Protein AF-A0A950SM14-F1 (afdb_monomer_lite)

Secondary structure (DSSP, 8-state):
-HHHHHHHHHHHHHHHHIIIIIHHHHHHHH----------HHHHHHHHHHHHHHHHHHHHHHHHHHHHHHSTT---HHHHHHHHHHHHHHHHHHHHHHHHHHHHHHHHTHHHHHHHTTTHHHHHHHHHHHHHHHHHHTTS---HHHHHHHHHHHHHHHHHHHHHHH--

Sequence (168 aa):
MLIAAGLSACVLLVALVTRVALASQVRGWLHYTFPGVPARVNSAVWIFTNNARELLGVLGLLLIAQLAARGTGGPTRAQQLVRTGGELVVAGAVAANVLLVGAAVGAYGERMVRAMLPHGPVEVAAYALALALYLQGRRRPLAAARLAGTIAASVALLGVAALLETFR

pLDDT: mean 90.33, std 5.13, range [60.69, 96.75]

Foldseek 3Di:
DVQLVVLVVLLQVLLQCLLVPPLVVLCVVVVDPLPAAALDPVQLVVQLVVLVVLLVLLVVLLVLLQVQQPDPVHHDPVSVVVNVVSVVVNVVVSVVVSNNSSNCCNNVPPSSCVLQVQQVVLSSVLVVLSVVSSVVSNVHHDDPVSVVVSNVSSSVSSSSSSNSRNPD

Radius of gyration: 17.84 Å; chains: 1; bounding box: 46×32×50 Å

Structure (mmCIF, N/CA/C/O backbone):
data_AF-A0A950SM14-F1
#
_entry.id   AF-A0A950SM14-F1
#
loop_
_atom_site.group_PDB
_atom_site.id
_atom_site.type_symbol
_atom_site.label_atom_id
_atom_site.label_alt_id
_atom_site.label_comp_id
_atom_site.label_asym_id
_atom_site.label_entity_id
_atom_site.label_seq_id
_atom_site.pdbx_PDB_ins_code
_atom_site.Cartn_x
_atom_site.Cartn_y
_atom_site.Cartn_z
_atom_site.occupancy
_atom_site.B_iso_or_equiv
_atom_site.auth_seq_id
_atom_site.auth_comp_id
_atom_site.auth_asym_id
_atom_site.auth_atom_id
_atom_site.pdbx_PDB_model_num
ATOM 1 N N . MET A 1 1 ? 2.542 -11.470 6.924 1.00 60.69 1 MET A N 1
ATOM 2 C CA . MET A 1 1 ? 3.132 -12.530 6.080 1.00 60.69 1 MET A CA 1
ATOM 3 C C . MET A 1 1 ? 2.175 -12.954 4.968 1.00 60.69 1 MET A C 1
ATOM 5 O O . MET A 1 1 ? 2.459 -12.608 3.834 1.00 60.69 1 MET A O 1
ATOM 9 N N . LEU A 1 2 ? 1.009 -13.556 5.251 1.00 83.38 2 LEU A N 1
ATOM 10 C CA . LEU A 1 2 ? 0.068 -13.983 4.190 1.00 83.38 2 LEU A CA 1
ATOM 11 C C . LEU A 1 2 ? -0.450 -12.849 3.282 1.00 83.38 2 LEU A C 1
ATOM 13 O O . LEU A 1 2 ? -0.527 -13.038 2.076 1.00 83.38 2 LEU A O 1
ATOM 17 N N . ILE A 1 3 ? -0.759 -11.667 3.836 1.00 84.69 3 ILE A N 1
ATOM 18 C CA . ILE A 1 3 ? -1.239 -10.515 3.042 1.00 84.69 3 ILE A CA 1
ATOM 19 C C . ILE A 1 3 ? -0.166 -10.055 2.051 1.00 84.69 3 ILE A C 1
ATOM 21 O O . ILE A 1 3 ? -0.438 -9.957 0.863 1.00 84.69 3 ILE A O 1
ATOM 25 N N . ALA A 1 4 ? 1.058 -9.824 2.536 1.00 83.31 4 ALA A N 1
ATOM 26 C CA . ALA A 1 4 ? 2.182 -9.422 1.694 1.00 83.31 4 ALA A CA 1
ATOM 27 C C . ALA A 1 4 ? 2.442 -10.451 0.584 1.00 83.31 4 ALA A C 1
ATOM 29 O O . ALA A 1 4 ? 2.501 -10.078 -0.578 1.00 83.31 4 ALA A O 1
ATOM 30 N N . ALA A 1 5 ? 2.498 -11.744 0.929 1.00 86.31 5 ALA A N 1
ATOM 31 C CA . ALA A 1 5 ? 2.702 -12.814 -0.046 1.00 86.31 5 ALA A CA 1
ATOM 32 C C . ALA A 1 5 ? 1.589 -12.862 -1.106 1.00 86.31 5 ALA A C 1
ATOM 34 O O . ALA A 1 5 ? 1.879 -12.984 -2.293 1.00 86.31 5 ALA A O 1
ATOM 35 N N . GLY A 1 6 ? 0.325 -12.716 -0.693 1.00 88.25 6 GLY A N 1
ATOM 36 C CA . GLY A 1 6 ? -0.813 -12.660 -1.610 1.00 88.25 6 GLY A CA 1
ATOM 37 C C . GLY A 1 6 ? -0.740 -11.465 -2.560 1.00 88.25 6 GLY A C 1
ATOM 38 O O . GLY A 1 6 ? -0.897 -11.634 -3.765 1.00 88.25 6 GLY A O 1
ATOM 39 N N . LEU A 1 7 ? -0.430 -10.271 -2.044 1.00 88.81 7 LEU A N 1
ATOM 40 C CA . LEU A 1 7 ? -0.259 -9.072 -2.870 1.00 88.81 7 LEU A CA 1
ATOM 41 C C . LEU A 1 7 ? 0.900 -9.229 -3.859 1.00 88.81 7 LEU A C 1
ATOM 43 O O . LEU A 1 7 ? 0.733 -8.933 -5.041 1.00 88.81 7 LEU A O 1
ATOM 47 N N . SER A 1 8 ? 2.043 -9.753 -3.409 1.00 89.56 8 SER A N 1
ATOM 48 C CA . SER A 1 8 ? 3.184 -10.043 -4.280 1.00 89.56 8 SER A CA 1
ATOM 49 C C . SER A 1 8 ? 2.827 -11.049 -5.376 1.00 89.56 8 SER A C 1
ATOM 51 O O . SER A 1 8 ? 3.180 -10.830 -6.531 1.00 89.56 8 SER A O 1
ATOM 53 N N . ALA A 1 9 ? 2.086 -12.113 -5.057 1.00 92.69 9 ALA A N 1
ATOM 54 C CA . ALA A 1 9 ? 1.632 -13.089 -6.046 1.00 92.69 9 ALA A CA 1
ATOM 55 C C . ALA A 1 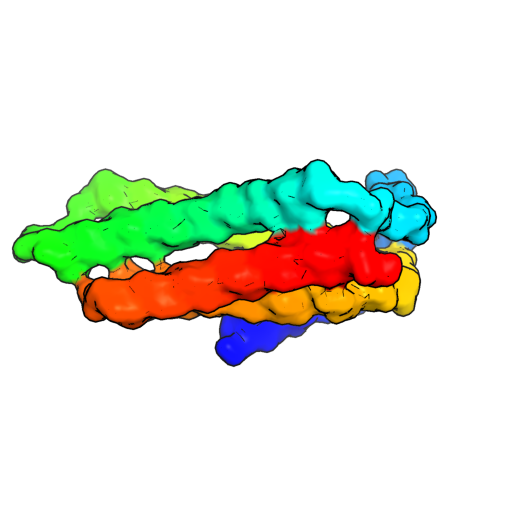9 ? 0.698 -12.461 -7.094 1.00 92.69 9 ALA A C 1
ATOM 57 O O . ALA A 1 9 ? 0.871 -12.701 -8.289 1.00 92.69 9 ALA A O 1
ATOM 58 N N . CYS A 1 10 ? -0.243 -11.607 -6.675 1.00 93.38 10 CYS A N 1
ATOM 59 C CA . CYS A 1 10 ? -1.111 -10.883 -7.603 1.00 93.38 10 CYS A CA 1
ATOM 60 C C . CYS A 1 10 ? -0.312 -9.948 -8.523 1.00 93.38 10 CYS A C 1
ATOM 62 O O . CYS A 1 10 ? -0.551 -9.934 -9.729 1.00 93.38 10 CYS A O 1
ATOM 64 N N . VAL A 1 11 ? 0.666 -9.211 -7.982 1.00 94.12 11 VAL A N 1
ATOM 65 C CA . VAL A 1 11 ? 1.567 -8.356 -8.776 1.00 94.12 11 VAL A CA 1
ATOM 66 C C . VAL A 1 11 ? 2.326 -9.180 -9.814 1.00 94.12 11 VAL A C 1
ATOM 68 O O . VAL A 1 11 ? 2.383 -8.785 -10.976 1.00 94.12 11 VAL A O 1
ATOM 71 N N . LEU A 1 12 ? 2.870 -10.338 -9.427 1.00 94.62 12 LEU A N 1
ATOM 72 C CA . LEU A 1 12 ? 3.587 -11.231 -10.342 1.00 94.62 12 LEU A CA 1
ATOM 73 C C . LEU A 1 12 ? 2.682 -11.778 -11.450 1.00 94.62 12 LEU A C 1
ATOM 75 O O . LEU A 1 12 ? 3.104 -11.839 -12.603 1.00 94.62 12 LEU A O 1
ATOM 79 N N . LEU A 1 13 ? 1.439 -12.139 -11.126 1.00 96.56 13 LEU A N 1
ATOM 80 C CA . LEU A 1 13 ? 0.474 -12.620 -12.111 1.00 96.56 13 LEU A CA 1
ATOM 81 C C . LEU A 1 13 ? 0.125 -11.531 -13.133 1.00 96.56 13 LEU A C 1
ATOM 83 O O . LEU A 1 13 ? 0.173 -11.784 -14.336 1.00 96.56 13 LEU A O 1
ATOM 87 N N . VAL A 1 14 ? -0.156 -10.308 -12.674 1.00 96.75 14 VAL A N 1
ATOM 88 C CA . VAL A 1 14 ? -0.387 -9.167 -13.573 1.00 96.75 14 VAL A CA 1
ATOM 89 C C . VAL A 1 14 ? 0.858 -8.894 -14.415 1.00 96.75 14 VAL A C 1
ATOM 91 O O . VAL A 1 14 ? 0.748 -8.734 -15.628 1.00 96.75 14 VAL A O 1
ATOM 94 N N . ALA A 1 15 ? 2.048 -8.908 -13.809 1.00 95.94 15 ALA A N 1
ATOM 95 C CA . ALA A 1 15 ? 3.301 -8.709 -14.527 1.00 95.94 15 ALA A CA 1
ATOM 96 C C . ALA A 1 15 ? 3.519 -9.755 -15.622 1.00 95.94 15 ALA A C 1
ATOM 98 O O . ALA A 1 15 ? 3.932 -9.399 -16.725 1.00 95.94 15 ALA A O 1
ATOM 99 N N . LEU A 1 16 ? 3.198 -11.023 -15.357 1.00 96.69 16 LEU A N 1
ATOM 100 C CA . LEU A 1 16 ? 3.288 -12.096 -16.342 1.00 96.69 16 LEU A CA 1
ATOM 101 C C . LEU A 1 16 ? 2.325 -11.860 -17.512 1.00 96.69 16 LEU A C 1
ATOM 103 O O . LEU A 1 16 ? 2.747 -11.892 -18.668 1.00 96.69 16 LEU A O 1
ATOM 107 N N . VAL A 1 17 ? 1.055 -11.560 -17.221 1.00 96.75 17 VAL A N 1
ATOM 108 C CA . VAL A 1 17 ? 0.044 -11.260 -18.248 1.00 96.75 17 VAL A CA 1
ATOM 109 C C . VAL A 1 17 ? 0.474 -10.062 -19.093 1.00 96.75 17 VAL A C 1
ATOM 111 O O . VAL A 1 17 ? 0.476 -10.133 -20.323 1.00 96.75 17 VAL A O 1
ATOM 114 N N . THR A 1 18 ? 0.909 -8.973 -18.457 1.00 96.56 18 THR A N 1
ATOM 115 C CA . THR A 1 18 ? 1.375 -7.786 -19.172 1.00 96.56 18 THR A CA 1
ATOM 116 C C . THR A 1 18 ? 2.608 -8.081 -20.014 1.00 96.56 18 THR A C 1
ATOM 118 O O . THR A 1 18 ? 2.662 -7.658 -21.166 1.00 96.56 18 THR A O 1
ATO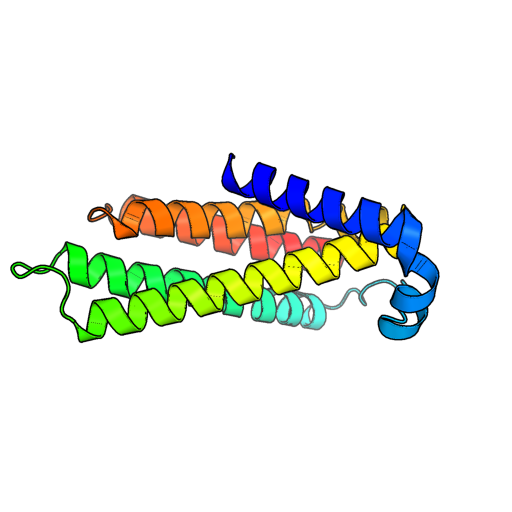M 121 N N . ARG A 1 19 ? 3.580 -8.832 -19.485 1.00 95.44 19 ARG A N 1
ATOM 122 C CA . ARG A 1 19 ? 4.807 -9.189 -20.206 1.00 95.44 19 ARG A CA 1
ATOM 123 C C . ARG A 1 19 ? 4.513 -9.947 -21.497 1.00 95.44 19 ARG A C 1
ATOM 125 O O . ARG A 1 19 ? 5.168 -9.677 -22.500 1.00 95.44 19 ARG A O 1
ATOM 132 N N . VAL A 1 20 ? 3.566 -10.884 -21.457 1.00 95.94 20 VAL A N 1
ATOM 133 C CA . VAL A 1 20 ? 3.251 -11.770 -22.586 1.00 95.94 20 VAL A CA 1
ATOM 134 C C . VAL A 1 20 ? 2.327 -11.099 -23.604 1.00 95.94 20 VAL A C 1
ATOM 136 O O . VAL A 1 20 ? 2.523 -11.292 -24.799 1.00 95.94 20 VAL A O 1
ATOM 139 N N . ALA A 1 21 ? 1.348 -10.303 -23.162 1.00 95.31 21 ALA A N 1
ATOM 140 C CA . ALA A 1 21 ? 0.269 -9.842 -24.041 1.00 95.31 21 ALA A CA 1
ATOM 141 C C . ALA A 1 21 ? 0.194 -8.321 -24.260 1.00 95.31 21 ALA A C 1
ATOM 143 O O . ALA A 1 21 ? -0.310 -7.889 -25.293 1.00 95.31 21 ALA A O 1
ATOM 144 N N . LEU A 1 22 ? 0.653 -7.498 -23.308 1.00 95.00 22 LEU A N 1
ATOM 145 C CA . LEU A 1 22 ? 0.309 -6.063 -23.264 1.00 95.00 22 LEU A CA 1
ATOM 146 C C . LEU A 1 22 ? 1.513 -5.124 -23.108 1.00 95.00 22 LEU A C 1
ATOM 148 O O . LEU A 1 22 ? 1.340 -3.922 -22.910 1.00 95.00 22 LEU A O 1
ATOM 152 N N . ALA A 1 23 ? 2.744 -5.637 -23.169 1.00 93.06 23 ALA A N 1
ATOM 153 C CA . ALA A 1 23 ? 3.935 -4.869 -22.813 1.00 93.06 23 ALA A CA 1
ATOM 154 C C . ALA A 1 23 ? 4.105 -3.605 -23.671 1.00 93.06 23 ALA A C 1
ATOM 156 O O . ALA A 1 23 ? 4.494 -2.560 -23.155 1.00 93.06 23 ALA A O 1
ATOM 157 N N . SER A 1 24 ? 3.806 -3.671 -24.973 1.00 92.56 24 SER A N 1
ATOM 158 C CA . SER A 1 24 ? 3.930 -2.509 -25.861 1.00 92.56 24 SER A CA 1
ATOM 159 C C . SER A 1 24 ? 2.883 -1.438 -25.555 1.00 92.56 24 SER A C 1
ATOM 161 O O . SER A 1 24 ? 3.222 -0.263 -25.434 1.00 92.56 24 SER A O 1
ATOM 163 N N . GLN A 1 25 ? 1.626 -1.850 -25.381 1.00 95.00 25 GLN A N 1
ATOM 164 C CA . GLN A 1 25 ? 0.501 -0.966 -25.080 1.00 95.00 25 GLN A CA 1
ATOM 165 C C . GLN A 1 25 ? 0.709 -0.274 -23.735 1.00 95.00 25 GLN A C 1
ATOM 167 O O . GLN A 1 25 ? 0.622 0.945 -23.651 1.00 95.00 25 GLN A O 1
ATOM 172 N N . VAL A 1 26 ? 1.090 -1.035 -22.706 1.00 94.19 26 VAL A N 1
ATOM 173 C CA . VAL A 1 26 ? 1.353 -0.494 -21.369 1.00 94.19 26 VAL A CA 1
ATOM 174 C C . VAL A 1 26 ? 2.511 0.503 -21.385 1.00 94.19 26 VAL A C 1
ATOM 176 O O . VAL A 1 26 ? 2.413 1.543 -20.738 1.00 94.19 26 VAL A O 1
ATOM 179 N N . ARG A 1 27 ? 3.583 0.261 -22.155 1.00 94.75 27 ARG A N 1
ATOM 180 C CA . ARG A 1 27 ? 4.660 1.257 -22.315 1.00 94.75 27 ARG A CA 1
ATOM 181 C C . ARG A 1 27 ? 4.165 2.554 -22.954 1.00 94.75 27 ARG A C 1
ATOM 183 O O . ARG A 1 27 ? 4.577 3.622 -22.512 1.00 94.75 27 ARG A O 1
ATOM 190 N N . GLY A 1 28 ? 3.273 2.449 -23.941 1.00 93.19 28 GLY A N 1
ATOM 191 C CA . GLY A 1 28 ? 2.607 3.586 -24.582 1.00 93.19 28 GLY A CA 1
ATOM 192 C C . GLY A 1 28 ? 1.525 4.257 -23.731 1.00 93.19 28 GLY A C 1
ATOM 193 O O . GLY A 1 28 ? 0.987 5.275 -24.142 1.00 93.19 28 GLY A O 1
ATOM 194 N N . TRP A 1 29 ? 1.187 3.719 -22.557 1.00 94.12 29 TRP A N 1
ATOM 195 C CA . TRP A 1 29 ? 0.317 4.388 -21.585 1.00 94.12 29 TRP A CA 1
ATOM 196 C C . TRP A 1 29 ? 1.132 5.017 -20.455 1.00 94.12 29 TRP A C 1
ATOM 198 O O . TRP A 1 29 ? 0.940 6.187 -20.132 1.00 94.12 29 TRP A O 1
ATOM 208 N N . LEU A 1 30 ? 2.068 4.259 -19.875 1.00 90.69 30 LEU A N 1
ATOM 209 C CA . LEU A 1 30 ? 2.769 4.637 -18.645 1.00 90.69 30 LEU A CA 1
ATOM 210 C C . LEU A 1 30 ? 3.993 5.531 -18.866 1.00 90.69 30 LEU A C 1
ATOM 212 O O . LEU A 1 30 ? 4.337 6.298 -17.974 1.00 90.69 30 LEU A O 1
ATOM 216 N N . HIS A 1 31 ? 4.657 5.444 -20.024 1.00 90.81 31 HIS A N 1
ATOM 217 C CA . HIS A 1 31 ? 5.769 6.325 -20.410 1.00 90.81 31 HIS A CA 1
ATOM 218 C C . HIS A 1 31 ? 6.884 6.519 -19.353 1.00 90.81 31 HIS A C 1
ATOM 220 O O . HIS A 1 31 ? 7.515 7.573 -19.302 1.00 90.81 31 HIS A O 1
ATOM 226 N N . TYR A 1 32 ? 7.177 5.518 -18.514 1.00 86.25 32 TYR A N 1
ATOM 227 C CA . TYR A 1 32 ? 8.240 5.632 -17.508 1.00 86.25 32 TYR A CA 1
ATOM 228 C C . TYR A 1 32 ? 9.619 5.878 -18.141 1.00 86.25 32 TYR A C 1
ATOM 230 O O . TYR A 1 32 ? 10.065 5.117 -19.003 1.00 86.25 32 TYR A O 1
ATOM 238 N N . THR A 1 33 ? 10.328 6.901 -17.653 1.00 81.81 33 THR A N 1
ATOM 239 C CA . THR A 1 33 ? 11.643 7.330 -18.168 1.00 81.81 33 THR A CA 1
ATOM 240 C C . THR A 1 33 ? 12.838 6.918 -17.293 1.00 81.81 33 THR A C 1
ATOM 242 O O . THR A 1 33 ? 13.980 7.088 -17.705 1.00 81.81 33 THR A O 1
ATOM 245 N N . PHE A 1 34 ? 12.615 6.334 -16.108 1.00 82.94 34 PHE A N 1
ATOM 246 C CA . PHE A 1 34 ? 13.645 5.895 -15.140 1.00 82.94 34 PHE A CA 1
ATOM 247 C C . PHE A 1 34 ? 14.814 6.872 -14.846 1.00 82.94 34 PHE A C 1
ATOM 249 O O . PHE A 1 34 ? 15.929 6.391 -14.639 1.00 82.94 34 PHE A O 1
ATOM 256 N N . PRO A 1 35 ? 14.627 8.206 -14.770 1.00 77.06 35 PRO A N 1
ATOM 257 C CA . PRO A 1 35 ? 15.726 9.133 -14.483 1.00 77.06 35 PRO A CA 1
ATOM 258 C C . PRO A 1 35 ? 16.172 9.128 -13.004 1.00 77.06 35 PRO A C 1
ATOM 260 O O . PRO A 1 35 ? 17.064 9.884 -12.638 1.00 77.06 35 PRO A O 1
ATOM 263 N N . GLY A 1 36 ? 15.564 8.288 -12.154 1.00 72.44 36 GL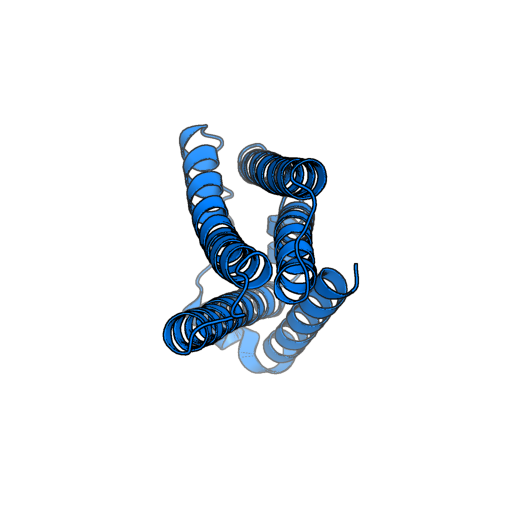Y A N 1
ATOM 264 C CA . GLY A 1 36 ? 15.708 8.355 -10.697 1.00 72.44 36 GLY A CA 1
ATOM 265 C C . GLY A 1 36 ? 14.867 9.482 -10.084 1.00 72.44 36 GLY A C 1
ATOM 266 O O . GLY A 1 36 ? 14.389 10.372 -10.789 1.00 72.44 36 GLY A O 1
ATOM 267 N N . VAL A 1 37 ? 14.645 9.427 -8.769 1.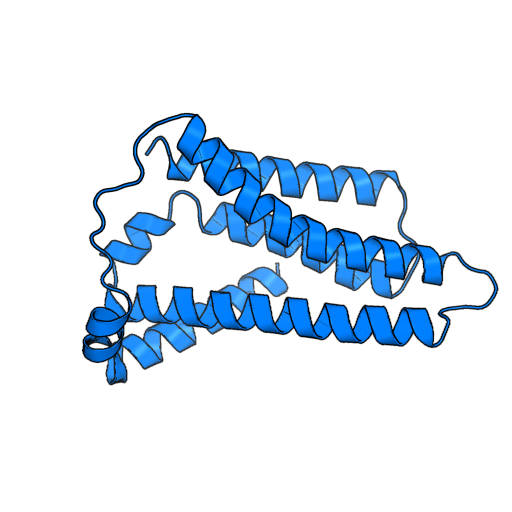00 77.06 37 VAL A N 1
ATOM 268 C CA . VAL A 1 37 ? 14.023 10.533 -8.024 1.00 77.06 37 VAL A CA 1
ATOM 269 C C . VAL A 1 37 ? 15.140 11.492 -7.607 1.00 77.06 37 VAL A C 1
ATOM 271 O O . VAL A 1 37 ? 16.158 11.025 -7.099 1.00 77.06 37 VAL A O 1
ATOM 274 N N . PRO A 1 38 ? 15.002 12.817 -7.804 1.00 80.69 38 PRO A N 1
ATOM 275 C CA . PRO A 1 38 ? 16.010 13.762 -7.340 1.00 80.69 38 PRO A CA 1
ATOM 276 C C . PRO A 1 38 ? 16.262 13.603 -5.837 1.00 80.69 38 PRO A C 1
ATOM 278 O O . PRO A 1 38 ? 15.311 13.642 -5.057 1.00 80.69 38 PRO A O 1
ATOM 281 N N . ALA A 1 39 ? 17.532 13.496 -5.436 1.00 82.94 39 ALA A N 1
ATOM 282 C CA . ALA A 1 39 ? 17.954 13.343 -4.042 1.00 82.94 39 ALA A CA 1
ATOM 283 C C . ALA A 1 39 ? 17.729 14.631 -3.224 1.00 82.94 39 ALA A C 1
ATOM 285 O O . ALA A 1 39 ? 18.656 15.371 -2.896 1.00 82.94 39 ALA A O 1
ATOM 286 N N . ARG A 1 40 ? 16.462 14.949 -2.947 1.00 87.94 40 ARG A N 1
ATOM 287 C CA . ARG A 1 40 ? 16.017 16.151 -2.237 1.00 87.94 40 ARG A CA 1
ATOM 288 C C . ARG A 1 40 ? 15.090 15.756 -1.100 1.00 87.94 40 ARG A C 1
ATOM 290 O O . ARG A 1 40 ? 14.155 14.988 -1.298 1.00 87.94 40 ARG A O 1
ATOM 297 N N . VAL A 1 41 ? 15.270 16.379 0.063 1.00 85.94 41 VAL A N 1
ATOM 298 C CA . VAL A 1 41 ? 14.402 16.165 1.236 1.00 85.94 41 VAL A CA 1
ATOM 299 C C . VAL A 1 41 ? 12.925 16.391 0.892 1.00 85.94 41 VAL A C 1
ATOM 301 O O . VAL A 1 41 ? 12.075 15.606 1.298 1.00 85.94 41 VAL A O 1
ATOM 304 N N . ASN A 1 42 ? 12.616 17.396 0.068 1.00 89.56 42 ASN A N 1
ATOM 305 C CA . ASN A 1 42 ? 11.242 17.667 -0.368 1.00 89.56 42 ASN A CA 1
ATOM 306 C C . ASN A 1 42 ? 10.616 16.496 -1.144 1.00 89.56 42 ASN A C 1
ATOM 308 O O . ASN A 1 42 ? 9.421 16.253 -1.003 1.00 89.56 42 ASN A O 1
ATOM 312 N N . SER A 1 43 ? 11.406 15.756 -1.927 1.00 86.69 43 SER A N 1
ATOM 313 C CA . SER A 1 43 ? 10.934 14.567 -2.642 1.00 86.69 43 SER A CA 1
ATOM 314 C C . SER A 1 43 ? 10.598 13.442 -1.666 1.00 86.69 43 SER A C 1
ATOM 316 O O . SER A 1 43 ? 9.505 12.886 -1.743 1.00 86.69 43 SER A O 1
ATOM 318 N N . ALA A 1 44 ? 11.467 13.189 -0.683 1.00 85.81 44 ALA A N 1
ATOM 319 C CA . ALA A 1 44 ? 11.212 12.203 0.368 1.00 85.81 44 ALA A CA 1
ATOM 320 C C . ALA A 1 44 ? 9.955 12.547 1.184 1.00 85.81 44 ALA A C 1
ATOM 322 O O . ALA A 1 44 ? 9.118 11.683 1.428 1.00 85.81 44 ALA A O 1
ATOM 323 N N . VAL A 1 45 ? 9.779 13.817 1.566 1.00 90.00 45 VAL A N 1
ATOM 324 C CA . VAL A 1 45 ? 8.582 14.281 2.288 1.00 90.00 45 VAL A CA 1
ATOM 325 C C . VAL A 1 45 ? 7.326 14.095 1.442 1.00 90.00 45 VAL A C 1
ATOM 327 O O . VAL A 1 45 ? 6.303 13.660 1.968 1.00 90.00 45 VAL A O 1
ATOM 330 N N . TRP A 1 46 ? 7.383 14.380 0.141 1.00 90.38 46 TRP A N 1
ATOM 331 C CA . TRP A 1 46 ? 6.239 14.203 -0.751 1.00 90.38 46 TRP A CA 1
ATOM 332 C C . TRP A 1 46 ? 5.848 12.724 -0.897 1.00 90.38 46 TRP A C 1
ATOM 334 O O . TRP A 1 46 ? 4.676 12.388 -0.715 1.00 90.38 46 TRP A O 1
ATOM 344 N N . ILE A 1 47 ? 6.829 11.840 -1.123 1.00 88.88 47 ILE A N 1
ATOM 345 C CA . ILE A 1 47 ? 6.638 10.380 -1.193 1.00 88.88 47 ILE A CA 1
ATOM 346 C C . ILE A 1 47 ? 6.034 9.865 0.114 1.00 88.88 47 ILE A C 1
ATOM 348 O O . ILE A 1 47 ? 4.994 9.201 0.115 1.00 88.88 47 ILE A O 1
ATOM 352 N N . PHE A 1 48 ? 6.652 10.228 1.240 1.00 91.94 48 PHE A N 1
ATOM 353 C CA . PHE A 1 48 ? 6.171 9.857 2.563 1.00 91.94 48 PHE A CA 1
ATOM 354 C C . PHE A 1 48 ? 4.733 10.326 2.785 1.00 91.94 48 PHE A C 1
ATOM 356 O O . PHE A 1 48 ? 3.904 9.543 3.231 1.00 91.94 48 PHE A O 1
ATOM 363 N N . THR A 1 49 ? 4.414 11.579 2.451 1.00 91.75 49 THR A N 1
ATOM 364 C CA . THR A 1 49 ? 3.077 12.151 2.667 1.00 91.75 49 THR A CA 1
ATOM 365 C C . THR A 1 49 ? 2.019 11.437 1.832 1.00 91.75 49 THR A C 1
ATOM 367 O O . THR A 1 49 ? 0.935 11.139 2.340 1.00 91.75 49 THR A O 1
ATOM 370 N N . ASN A 1 50 ? 2.322 11.123 0.567 1.00 89.81 50 ASN A N 1
ATOM 371 C CA . ASN A 1 50 ? 1.386 10.397 -0.285 1.00 89.81 50 ASN A CA 1
ATOM 372 C C . ASN A 1 50 ? 1.112 8.989 0.265 1.00 89.81 50 ASN A C 1
ATOM 374 O O . ASN A 1 50 ? -0.051 8.613 0.412 1.00 89.81 50 ASN A O 1
ATOM 378 N N . ASN A 1 51 ? 2.161 8.266 0.666 1.00 91.31 51 ASN A N 1
ATOM 379 C CA . ASN A 1 51 ? 2.034 6.946 1.283 1.00 91.31 51 ASN A CA 1
ATOM 380 C C . ASN A 1 51 ? 1.320 6.997 2.653 1.00 91.31 51 ASN A C 1
ATOM 382 O O . ASN A 1 51 ? 0.440 6.192 2.965 1.00 91.31 51 ASN A O 1
ATOM 386 N N . ALA A 1 52 ? 1.637 7.992 3.482 1.00 90.81 52 ALA A N 1
ATOM 387 C CA . ALA A 1 52 ? 1.007 8.181 4.784 1.00 90.81 52 ALA A CA 1
ATOM 388 C C . ALA A 1 52 ? -0.498 8.455 4.658 1.00 90.81 52 ALA A C 1
ATOM 390 O O . ALA A 1 52 ? -1.274 7.994 5.492 1.00 90.81 52 ALA A O 1
ATOM 391 N N . ARG A 1 53 ? -0.940 9.152 3.604 1.00 91.50 53 ARG A N 1
ATOM 392 C CA . ARG A 1 53 ? -2.367 9.376 3.331 1.00 91.50 53 ARG A CA 1
ATOM 393 C C . ARG A 1 53 ? -3.121 8.067 3.081 1.00 91.50 53 ARG A C 1
ATOM 395 O O . ARG A 1 53 ? -4.227 7.903 3.595 1.00 91.50 53 ARG A O 1
ATOM 402 N N . GLU A 1 54 ? -2.535 7.130 2.340 1.00 89.25 54 GLU A N 1
ATOM 403 C CA . GLU A 1 54 ? -3.136 5.807 2.126 1.00 89.25 54 GLU A CA 1
ATOM 404 C C . GLU A 1 54 ? -3.199 5.009 3.433 1.00 89.25 54 GLU A C 1
ATOM 406 O O . GLU A 1 54 ? -4.241 4.442 3.779 1.00 89.25 54 GLU A O 1
ATOM 411 N N . LEU A 1 55 ? -2.115 5.047 4.216 1.00 91.81 55 LEU A N 1
ATOM 412 C CA . LEU A 1 55 ? -2.067 4.438 5.543 1.00 91.81 55 LEU A CA 1
ATOM 413 C C . LEU A 1 55 ? -3.165 5.002 6.460 1.00 91.81 55 LEU A C 1
ATOM 415 O O . LEU A 1 55 ? -3.866 4.236 7.124 1.00 91.81 55 LEU A O 1
ATOM 419 N N . LEU A 1 56 ? -3.363 6.323 6.467 1.00 91.31 56 LEU A N 1
ATOM 420 C CA . LEU A 1 56 ? -4.407 6.990 7.249 1.00 91.31 56 LEU A CA 1
ATOM 421 C C . LEU A 1 56 ? -5.812 6.500 6.888 1.00 91.31 56 LEU A C 1
ATOM 423 O O . LEU A 1 56 ? -6.639 6.356 7.787 1.00 91.31 56 LEU A O 1
ATOM 427 N N . GLY A 1 57 ? -6.079 6.177 5.620 1.00 90.62 57 GLY A N 1
ATOM 428 C CA . GLY A 1 57 ? -7.348 5.567 5.211 1.00 90.62 57 GLY A CA 1
ATOM 429 C C . GLY A 1 57 ? -7.609 4.233 5.921 1.00 90.62 57 GLY A C 1
ATOM 430 O O . GLY A 1 57 ? -8.682 4.017 6.490 1.00 90.62 57 GLY A O 1
ATOM 431 N N . VAL A 1 58 ? -6.596 3.362 5.975 1.00 92.50 58 VAL A N 1
ATOM 432 C CA . VAL A 1 58 ? -6.672 2.072 6.686 1.00 92.50 58 VAL A CA 1
ATOM 433 C C . VAL A 1 58 ? -6.827 2.278 8.197 1.00 92.50 58 VAL A C 1
ATOM 435 O O . VAL A 1 58 ? -7.636 1.604 8.842 1.00 92.50 58 VAL A O 1
ATOM 438 N N . LEU A 1 59 ? -6.094 3.234 8.773 1.00 93.19 59 LEU A N 1
ATOM 439 C CA . LEU A 1 59 ? -6.179 3.556 10.201 1.00 93.19 59 LEU A CA 1
ATOM 440 C C . LEU A 1 59 ? -7.531 4.169 10.588 1.00 93.19 59 LEU A C 1
ATOM 442 O O . LEU A 1 59 ? -8.058 3.849 11.653 1.00 93.19 59 LEU A O 1
ATOM 446 N N . GLY A 1 60 ? -8.132 4.983 9.720 1.00 92.31 60 GLY A N 1
ATO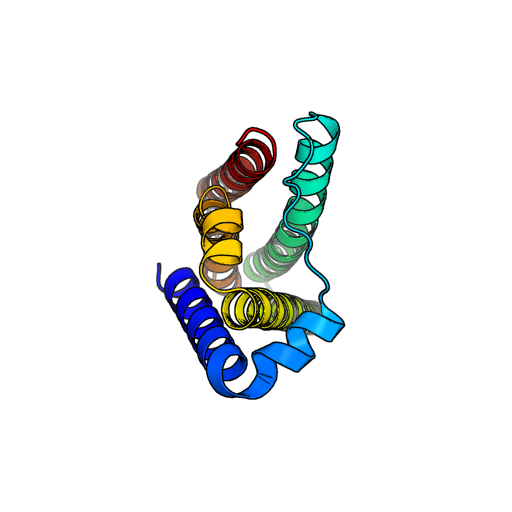M 447 C CA . GLY A 1 60 ? -9.478 5.521 9.912 1.00 92.31 60 GLY A CA 1
ATOM 448 C C . GLY A 1 60 ? -10.528 4.413 9.983 1.00 92.31 60 GLY A C 1
ATOM 449 O O . GLY A 1 60 ? -11.362 4.397 10.891 1.00 92.31 60 GLY A O 1
ATOM 450 N N . LEU A 1 61 ? -10.440 3.414 9.099 1.00 92.81 61 LEU A N 1
ATOM 451 C CA . LEU A 1 61 ? -11.327 2.248 9.158 1.00 92.81 61 LEU A CA 1
ATOM 452 C C . LEU A 1 61 ? -11.109 1.411 10.414 1.00 92.81 61 LEU A C 1
ATOM 454 O O . LEU A 1 61 ? -12.076 0.916 11.001 1.00 92.81 61 LEU A O 1
ATOM 458 N N . LEU A 1 62 ? -9.857 1.256 10.844 1.00 93.62 62 LEU A N 1
ATOM 459 C CA . LEU A 1 62 ? -9.538 0.591 12.102 1.00 93.62 62 LEU A CA 1
ATOM 460 C C . LEU A 1 62 ? -10.157 1.332 13.288 1.00 93.62 62 LEU A C 1
ATOM 462 O O . LEU A 1 62 ? -10.753 0.683 14.144 1.00 93.62 62 LEU A O 1
ATOM 466 N N . LEU A 1 63 ? -10.072 2.663 13.326 1.00 92.31 63 LEU A N 1
ATOM 467 C CA . LEU A 1 63 ? -10.687 3.473 14.374 1.00 92.31 63 LEU A CA 1
ATOM 468 C C . LEU A 1 63 ? -12.201 3.246 14.431 1.00 92.31 63 LEU A C 1
ATOM 470 O O . LEU A 1 63 ? -12.721 2.914 15.495 1.00 92.31 63 LEU A O 1
ATOM 474 N N . ILE A 1 64 ? -12.893 3.341 13.292 1.00 90.31 64 ILE A N 1
ATOM 475 C CA . ILE A 1 64 ? -14.340 3.086 13.202 1.00 90.31 64 ILE A CA 1
ATOM 476 C C . ILE A 1 64 ? -14.674 1.688 13.736 1.00 90.31 64 ILE A C 1
ATOM 478 O O . ILE A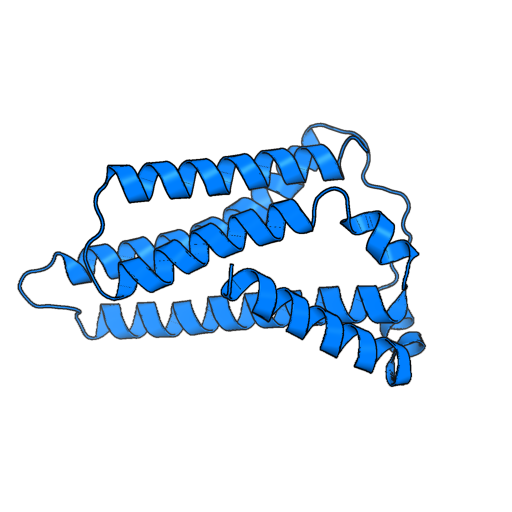 1 64 ? -15.596 1.522 14.536 1.00 90.31 64 ILE A O 1
ATOM 482 N N . ALA A 1 65 ? -13.894 0.680 13.344 1.00 89.94 65 ALA A N 1
ATOM 483 C CA . ALA A 1 65 ? -14.122 -0.689 13.778 1.00 89.94 65 ALA A CA 1
ATOM 484 C C . ALA A 1 65 ? -13.838 -0.899 15.279 1.00 89.94 65 ALA A C 1
ATOM 486 O O . ALA A 1 65 ? -14.561 -1.644 15.937 1.00 89.94 65 ALA A O 1
ATOM 487 N N . GLN A 1 66 ? -12.829 -0.227 15.840 1.00 92.19 66 GLN A N 1
ATOM 488 C CA . GLN A 1 66 ? -12.512 -0.280 17.271 1.00 92.19 66 GLN A CA 1
ATOM 489 C C . GLN A 1 66 ? -13.558 0.437 18.128 1.00 92.19 66 GLN A C 1
ATOM 491 O O . GLN A 1 66 ? -13.887 -0.059 19.204 1.00 92.19 66 GLN A O 1
ATOM 496 N N . LEU A 1 67 ? -14.098 1.567 17.661 1.00 89.50 67 LEU A N 1
ATOM 497 C CA . LEU A 1 67 ? -15.194 2.267 18.336 1.00 89.50 67 LEU A CA 1
ATOM 498 C C . LEU A 1 67 ? -16.440 1.380 18.407 1.00 89.50 67 LEU A C 1
ATOM 500 O O . LEU A 1 67 ? -17.013 1.211 19.479 1.00 89.50 67 LEU A O 1
ATOM 504 N N . ALA A 1 68 ? -16.805 0.743 17.293 1.00 86.94 68 ALA A N 1
ATOM 505 C CA . ALA A 1 68 ? -17.925 -0.191 17.254 1.00 86.94 68 ALA A CA 1
ATOM 506 C C . ALA A 1 68 ? -17.706 -1.423 18.152 1.00 86.94 68 ALA A C 1
ATOM 508 O O . ALA A 1 68 ? -18.623 -1.854 18.842 1.00 86.94 68 ALA A O 1
ATOM 509 N N . ALA A 1 69 ? -16.487 -1.975 18.181 1.00 86.06 69 ALA A N 1
ATOM 510 C CA . ALA A 1 69 ? -16.158 -3.157 18.982 1.00 86.06 69 ALA A CA 1
ATOM 511 C C . ALA A 1 69 ? -16.097 -2.894 20.498 1.00 86.06 69 ALA A C 1
ATOM 513 O O . ALA A 1 69 ? -16.146 -3.843 21.277 1.00 86.06 69 ALA A O 1
ATOM 514 N N . ARG A 1 70 ? -15.941 -1.633 20.921 1.00 86.44 70 ARG A N 1
ATOM 515 C CA . ARG A 1 70 ? -15.935 -1.223 22.337 1.00 86.44 70 ARG A CA 1
ATOM 516 C C . ARG A 1 70 ? -17.294 -0.709 22.821 1.00 86.44 70 ARG A C 1
ATOM 518 O O . ARG A 1 70 ? -17.465 -0.523 24.020 1.00 86.44 70 ARG A O 1
ATOM 525 N N . GLY A 1 71 ? -18.237 -0.464 21.912 1.00 83.81 71 GLY A N 1
ATOM 526 C CA . GLY A 1 71 ? -19.597 -0.061 22.256 1.00 83.81 71 GLY A CA 1
ATOM 527 C C . GLY A 1 71 ? -20.407 -1.219 22.842 1.00 83.81 71 GLY A C 1
ATOM 528 O O . GLY A 1 71 ? -20.272 -2.364 22.419 1.00 83.81 71 GLY A O 1
ATOM 529 N N . THR A 1 72 ? -21.292 -0.916 23.791 1.00 78.50 72 THR A N 1
ATOM 530 C CA . THR A 1 72 ? -22.150 -1.906 24.467 1.00 78.50 72 THR A CA 1
ATOM 531 C C . THR A 1 72 ? -23.268 -2.462 23.576 1.00 78.50 72 THR A C 1
ATOM 533 O O . THR A 1 72 ? -23.772 -3.546 23.844 1.00 78.50 72 THR A O 1
ATOM 536 N N . GLY A 1 73 ? -23.638 -1.750 22.503 1.00 80.25 73 GLY A N 1
ATOM 537 C CA . GLY A 1 73 ? -24.717 -2.124 21.576 1.00 80.25 73 GLY A CA 1
ATOM 538 C C . GLY A 1 73 ? -24.267 -2.740 20.244 1.00 80.25 73 GLY A C 1
ATOM 539 O O . GLY A 1 73 ? -25.101 -2.954 19.367 1.00 80.25 73 GLY A O 1
ATOM 540 N N . GLY A 1 74 ? -22.968 -3.001 20.061 1.00 78.38 74 GLY A N 1
ATOM 541 C CA . GLY A 1 74 ? -22.417 -3.457 18.780 1.00 78.38 74 GLY A CA 1
ATOM 542 C C . GLY A 1 74 ? -22.417 -2.381 17.673 1.00 78.38 74 GLY A C 1
ATOM 543 O O . GLY A 1 74 ? -22.686 -1.207 17.936 1.00 78.38 74 GLY A O 1
ATOM 544 N N . PRO A 1 75 ? -22.066 -2.749 16.423 1.00 81.75 75 PRO A N 1
ATOM 545 C CA . PRO A 1 75 ? -21.947 -1.801 15.314 1.00 81.75 75 PRO A CA 1
ATOM 546 C C . PRO A 1 75 ? -23.313 -1.305 14.819 1.00 81.75 75 PRO A C 1
ATOM 548 O O . PRO A 1 75 ? -24.157 -2.104 14.411 1.00 81.75 75 PRO A O 1
ATOM 551 N N . THR A 1 76 ? -23.499 0.016 14.750 1.00 88.44 76 THR A N 1
ATOM 552 C CA . THR A 1 76 ? -24.702 0.621 14.151 1.00 88.44 76 THR A CA 1
ATOM 553 C C . THR A 1 76 ? -24.743 0.405 12.633 1.00 88.44 76 THR A C 1
ATOM 555 O O . THR A 1 76 ? -23.707 0.224 11.989 1.00 88.44 76 THR A O 1
ATOM 558 N N . ARG A 1 77 ? -25.930 0.489 12.012 1.00 90.25 77 ARG A N 1
ATOM 559 C CA . ARG A 1 77 ? -26.076 0.378 10.545 1.00 90.25 77 ARG A CA 1
ATOM 560 C C . ARG A 1 77 ? -25.218 1.406 9.796 1.00 90.25 77 ARG A C 1
ATOM 562 O O . ARG A 1 77 ? -24.600 1.068 8.793 1.00 90.25 77 ARG A O 1
ATOM 569 N N . ALA A 1 78 ? -25.130 2.635 10.308 1.00 88.69 78 ALA A N 1
ATOM 570 C CA . ALA A 1 78 ? -24.270 3.673 9.741 1.00 88.69 78 ALA A CA 1
ATOM 571 C C . ALA A 1 78 ? -22.782 3.285 9.814 1.00 88.69 78 ALA A C 1
ATOM 573 O O . ALA A 1 78 ? -22.072 3.395 8.818 1.00 88.69 78 ALA A O 1
ATOM 574 N N . GLN A 1 79 ? -22.318 2.757 10.953 1.00 87.06 79 GLN A N 1
ATOM 575 C CA . GLN A 1 79 ? -20.939 2.276 11.102 1.00 87.06 79 GLN A CA 1
ATOM 576 C C . GLN A 1 79 ? -20.633 1.099 10.170 1.00 87.06 79 GLN A C 1
ATOM 578 O O . GLN A 1 79 ? -19.543 1.042 9.604 1.00 87.06 79 GLN A O 1
ATOM 583 N N . GLN A 1 80 ? -21.584 0.179 9.982 1.00 89.12 80 GLN A N 1
ATOM 584 C CA . GLN A 1 80 ? -21.445 -0.926 9.031 1.00 89.12 80 GLN A CA 1
ATOM 585 C C . GLN A 1 80 ? -21.326 -0.410 7.595 1.00 89.12 80 GLN A C 1
ATOM 587 O O . GLN A 1 80 ? -20.398 -0.802 6.899 1.00 89.12 80 GLN A O 1
ATOM 592 N N . LEU A 1 81 ? -22.199 0.512 7.174 1.00 93.06 81 LEU A N 1
ATOM 593 C CA . LEU A 1 81 ? -22.161 1.098 5.831 1.00 93.06 81 LEU A CA 1
ATOM 594 C C . LEU A 1 81 ? -20.853 1.849 5.567 1.00 93.06 81 LEU A C 1
ATOM 596 O O . LEU A 1 81 ? -20.213 1.612 4.546 1.00 93.06 81 LEU A O 1
ATOM 600 N N . VAL A 1 82 ? -20.424 2.705 6.500 1.00 91.06 82 VAL A N 1
ATOM 601 C CA . VAL A 1 82 ? -19.153 3.439 6.389 1.00 91.06 82 VAL A CA 1
ATOM 602 C C . VAL A 1 82 ? -17.977 2.469 6.324 1.00 91.06 82 VAL A C 1
ATOM 604 O O . VAL A 1 82 ? -17.082 2.633 5.497 1.00 91.06 82 VAL A O 1
ATOM 607 N N . ARG A 1 83 ? -17.986 1.423 7.157 1.00 90.38 83 ARG A N 1
ATOM 608 C CA . ARG A 1 83 ? -16.942 0.402 7.142 1.00 90.38 83 ARG A CA 1
ATOM 609 C C . ARG A 1 83 ? -16.916 -0.360 5.821 1.00 90.38 83 ARG A C 1
ATOM 611 O O . ARG A 1 83 ? -15.841 -0.490 5.257 1.00 90.38 83 ARG A O 1
ATOM 618 N N . THR A 1 84 ? -18.050 -0.853 5.328 1.00 92.25 84 THR A N 1
ATOM 619 C CA . THR A 1 84 ? -18.121 -1.585 4.055 1.00 92.25 84 THR A CA 1
ATOM 620 C C . THR A 1 84 ? -17.709 -0.695 2.888 1.00 92.25 84 THR A C 1
ATOM 622 O O . THR A 1 84 ? -16.899 -1.113 2.069 1.00 92.25 84 THR A O 1
ATOM 625 N N . GLY A 1 85 ? -18.195 0.549 2.841 1.00 94.25 85 GLY A N 1
ATOM 626 C CA . GLY A 1 85 ? -17.782 1.524 1.834 1.00 94.25 85 GLY A CA 1
ATOM 627 C C . GLY A 1 85 ? -16.274 1.769 1.860 1.00 94.25 85 GLY A C 1
ATOM 628 O O . GLY A 1 85 ? -15.622 1.720 0.823 1.00 94.25 85 GLY A O 1
ATOM 629 N N . GLY A 1 86 ? -15.688 1.942 3.046 1.00 92.12 86 GLY A N 1
ATOM 630 C CA . GLY A 1 86 ? -14.243 2.095 3.177 1.00 92.12 86 GLY A CA 1
ATOM 631 C C . GLY A 1 86 ? -13.449 0.825 2.856 1.00 92.12 86 GLY A C 1
ATOM 632 O O . GLY A 1 86 ? -12.407 0.923 2.218 1.00 92.12 86 GLY A O 1
ATOM 633 N N . GLU A 1 87 ? -13.933 -0.365 3.234 1.00 93.44 87 GLU A N 1
ATOM 634 C CA . GLU A 1 87 ? -13.326 -1.647 2.841 1.00 93.44 87 GLU A CA 1
ATOM 635 C C . GLU A 1 87 ? -13.298 -1.780 1.307 1.00 93.44 87 GLU A C 1
ATOM 637 O O . GLU A 1 87 ? -12.278 -2.196 0.760 1.00 93.44 87 GLU A O 1
ATOM 642 N N . LEU A 1 88 ? -14.363 -1.364 0.609 1.00 94.81 88 LEU A N 1
ATOM 643 C CA . LEU A 1 88 ? -14.414 -1.333 -0.857 1.00 94.81 88 LEU A CA 1
ATOM 644 C C . LEU A 1 88 ? -13.433 -0.319 -1.455 1.00 94.81 88 LEU A C 1
ATOM 646 O O . LEU A 1 88 ? -12.736 -0.648 -2.411 1.00 94.81 88 LEU A O 1
ATOM 650 N N . VAL A 1 89 ? -13.337 0.886 -0.885 1.00 93.00 89 VAL A N 1
ATOM 651 C CA . VAL A 1 89 ? -12.376 1.908 -1.335 1.00 93.00 89 VAL A CA 1
ATOM 652 C C . VAL A 1 89 ? -10.937 1.421 -1.159 1.00 93.00 89 VAL A C 1
ATOM 654 O O . VAL A 1 89 ? -10.147 1.513 -2.095 1.00 93.00 89 VAL A O 1
ATOM 657 N N . VAL A 1 90 ? -10.597 0.847 -0.001 1.00 90.81 90 VAL A N 1
ATOM 658 C CA . VAL A 1 90 ? -9.261 0.281 0.250 1.00 90.81 90 VAL A CA 1
ATOM 659 C C . VAL A 1 90 ? -8.986 -0.896 -0.682 1.00 90.81 90 VAL A C 1
ATOM 661 O O . VAL A 1 90 ? -7.908 -0.962 -1.264 1.00 90.81 90 VAL A O 1
ATOM 664 N N . ALA A 1 91 ? -9.947 -1.804 -0.872 1.00 90.81 91 ALA A N 1
ATOM 665 C CA . ALA A 1 91 ? -9.794 -2.920 -1.802 1.00 90.81 91 ALA A CA 1
ATOM 666 C C . ALA A 1 91 ? -9.571 -2.435 -3.243 1.00 90.81 91 ALA A C 1
ATOM 668 O O . ALA A 1 91 ? -8.688 -2.950 -3.925 1.00 90.81 91 ALA A O 1
ATOM 669 N N . GLY A 1 92 ? -10.315 -1.417 -3.681 1.00 92.62 92 GLY A N 1
ATOM 670 C CA . GLY A 1 92 ? -10.142 -0.783 -4.986 1.00 92.62 92 GLY A CA 1
ATOM 671 C C . GLY A 1 92 ? -8.772 -0.121 -5.143 1.00 92.62 92 GLY A C 1
ATOM 672 O O . GLY A 1 92 ? -8.103 -0.346 -6.147 1.00 92.62 92 GLY A O 1
ATOM 673 N N . ALA A 1 93 ? -8.313 0.627 -4.136 1.00 90.44 93 ALA A N 1
ATOM 674 C CA . ALA A 1 93 ? -6.992 1.258 -4.140 1.00 90.44 93 ALA A CA 1
ATOM 675 C C . ALA A 1 93 ? -5.855 0.223 -4.180 1.00 90.44 93 ALA A C 1
ATOM 677 O O . ALA A 1 93 ? -4.902 0.368 -4.945 1.00 90.44 93 ALA A O 1
ATOM 678 N N . VAL A 1 94 ? -5.972 -0.859 -3.404 1.00 90.44 94 VAL A N 1
ATOM 679 C CA . VAL A 1 94 ? -5.018 -1.975 -3.427 1.00 90.44 94 VAL A CA 1
ATOM 680 C C . VAL A 1 94 ? -5.022 -2.662 -4.792 1.00 90.44 94 VAL A C 1
ATOM 682 O O . VAL A 1 94 ? -3.954 -2.913 -5.344 1.00 90.44 94 VAL A O 1
ATOM 685 N N . ALA A 1 95 ? -6.196 -2.934 -5.368 1.00 92.88 95 ALA A N 1
ATOM 686 C CA . ALA A 1 95 ? -6.307 -3.546 -6.689 1.00 92.88 95 ALA A CA 1
ATOM 687 C C . ALA A 1 95 ? -5.692 -2.660 -7.783 1.00 92.88 95 ALA A C 1
ATOM 689 O O . ALA A 1 95 ? -4.932 -3.158 -8.610 1.00 92.88 95 ALA A O 1
ATOM 690 N N . ALA A 1 96 ? -5.956 -1.351 -7.755 1.00 92.75 96 ALA A N 1
ATOM 691 C CA . ALA A 1 96 ? -5.361 -0.393 -8.681 1.00 92.75 96 ALA A CA 1
ATOM 692 C C . ALA A 1 96 ? -3.828 -0.368 -8.567 1.00 92.75 96 ALA A C 1
ATOM 694 O O . ALA A 1 96 ? -3.145 -0.443 -9.586 1.00 92.75 96 ALA A O 1
ATOM 695 N N . ASN A 1 97 ? -3.286 -0.347 -7.344 1.00 91.69 97 ASN A N 1
ATOM 696 C CA . ASN A 1 97 ? -1.843 -0.416 -7.108 1.00 91.69 97 ASN A CA 1
ATOM 697 C C . ASN A 1 97 ? -1.234 -1.729 -7.620 1.00 91.69 97 ASN A C 1
ATOM 699 O O . ASN A 1 97 ? -0.224 -1.708 -8.318 1.00 91.69 97 ASN A O 1
ATOM 703 N N . VAL A 1 98 ? -1.864 -2.873 -7.336 1.00 93.50 98 VAL A N 1
ATOM 704 C CA . VAL A 1 98 ? -1.420 -4.186 -7.833 1.00 93.50 98 VAL A CA 1
ATOM 705 C C . VAL A 1 98 ? -1.400 -4.221 -9.361 1.00 93.50 98 VAL A C 1
ATOM 707 O O . VAL A 1 98 ? -0.426 -4.696 -9.946 1.00 93.50 98 VAL A O 1
ATOM 710 N N . LEU A 1 99 ? -2.448 -3.702 -10.007 1.00 95.75 99 LEU A N 1
ATOM 711 C CA . LEU A 1 99 ? -2.537 -3.633 -11.463 1.00 95.75 99 LEU A CA 1
ATOM 712 C C . LEU A 1 99 ? -1.457 -2.722 -12.047 1.00 95.75 99 LEU A C 1
ATOM 714 O O . LEU A 1 99 ? -0.769 -3.126 -12.979 1.00 95.75 99 LEU A O 1
ATOM 718 N N . LEU A 1 100 ? -1.278 -1.524 -11.489 1.00 94.44 100 LEU A N 1
ATOM 719 C CA . LEU A 1 100 ? -0.302 -0.550 -11.969 1.00 94.44 100 LEU A CA 1
ATOM 720 C C . LEU A 1 100 ? 1.133 -1.063 -11.806 1.00 94.44 100 LEU A C 1
ATOM 722 O O . LEU A 1 100 ? 1.894 -1.073 -12.773 1.00 94.44 100 LEU A O 1
ATOM 726 N N . VAL A 1 101 ? 1.489 -1.534 -10.608 1.00 93.25 101 VAL A N 1
ATOM 727 C CA . VAL A 1 101 ? 2.822 -2.072 -10.306 1.00 93.25 101 VAL A CA 1
ATOM 728 C C . VAL A 1 101 ? 3.092 -3.326 -11.128 1.00 93.25 101 VAL A C 1
ATOM 730 O O . VAL A 1 101 ? 4.146 -3.434 -11.750 1.00 93.25 101 VAL A O 1
ATOM 733 N N . GLY A 1 102 ? 2.141 -4.260 -11.183 1.00 95.25 102 GLY A N 1
ATOM 734 C CA . GLY A 1 102 ? 2.266 -5.467 -11.993 1.00 95.25 102 GLY A CA 1
ATOM 735 C C . GLY A 1 102 ? 2.455 -5.136 -13.469 1.00 95.25 102 GLY A C 1
ATOM 736 O O . GLY A 1 102 ? 3.406 -5.609 -14.088 1.00 95.25 102 GLY A O 1
ATOM 737 N N . ALA A 1 103 ? 1.624 -4.252 -14.024 1.00 96.44 103 ALA A N 1
ATOM 738 C CA . ALA A 1 103 ? 1.737 -3.831 -15.414 1.00 96.44 103 ALA A CA 1
ATOM 739 C C . ALA A 1 103 ? 3.084 -3.152 -15.696 1.00 96.44 103 ALA A C 1
ATOM 741 O O . ALA A 1 103 ? 3.742 -3.467 -16.689 1.00 96.44 103 ALA A O 1
ATOM 742 N N . ALA A 1 104 ? 3.545 -2.280 -14.799 1.00 94.50 104 ALA A N 1
ATOM 743 C CA . ALA A 1 104 ? 4.845 -1.636 -14.908 1.00 94.50 104 ALA A CA 1
ATOM 744 C C . ALA A 1 104 ? 6.000 -2.656 -14.877 1.00 94.50 104 ALA A C 1
ATOM 746 O O . ALA A 1 104 ? 6.876 -2.638 -15.746 1.00 94.50 104 ALA A O 1
ATOM 747 N N . VAL A 1 105 ? 5.990 -3.596 -13.930 1.00 95.88 105 VAL A N 1
ATOM 748 C CA . VAL A 1 105 ? 6.998 -4.663 -13.845 1.00 95.88 105 VAL A CA 1
ATOM 749 C C . VAL A 1 105 ? 6.968 -5.545 -15.096 1.00 95.88 105 VAL A C 1
ATOM 751 O O . VAL A 1 105 ? 8.020 -5.831 -15.663 1.00 95.88 105 VAL A O 1
ATOM 754 N N . GLY A 1 106 ? 5.792 -5.924 -15.595 1.00 95.25 106 GLY A N 1
ATOM 755 C CA . GLY A 1 106 ? 5.663 -6.730 -16.811 1.00 95.25 106 GLY A CA 1
ATOM 756 C C . GLY A 1 106 ? 6.166 -6.018 -18.071 1.00 95.25 106 GLY A C 1
ATOM 757 O O . GLY A 1 106 ? 6.880 -6.603 -18.889 1.00 95.25 106 GLY A O 1
ATOM 758 N N . ALA A 1 107 ? 5.836 -4.735 -18.220 1.00 95.88 107 ALA A N 1
ATOM 759 C CA . ALA A 1 107 ? 6.143 -3.949 -19.413 1.00 95.88 107 ALA A CA 1
ATOM 760 C C . ALA A 1 107 ? 7.621 -3.521 -19.506 1.00 95.88 107 ALA A C 1
ATOM 762 O O . ALA A 1 107 ? 8.199 -3.490 -20.602 1.00 95.88 107 ALA A O 1
ATOM 763 N N . TYR A 1 108 ? 8.239 -3.213 -18.363 1.00 94.94 108 TYR A N 1
ATOM 764 C CA . TYR A 1 108 ? 9.603 -2.677 -18.279 1.00 94.94 108 TYR A CA 1
ATOM 765 C C . TYR A 1 108 ? 10.626 -3.669 -17.701 1.00 94.94 108 TYR A C 1
ATOM 767 O O . TYR A 1 108 ? 11.833 -3.453 -17.830 1.00 94.94 108 TYR A O 1
ATOM 775 N N . GLY A 1 109 ? 10.167 -4.780 -17.119 1.00 93.31 109 GLY A N 1
ATOM 776 C CA . GLY A 1 109 ? 10.996 -5.884 -16.648 1.00 93.31 109 GLY A CA 1
ATOM 777 C C . GLY A 1 109 ? 11.997 -5.466 -15.576 1.00 93.31 109 GLY A C 1
ATOM 778 O O . GLY A 1 109 ? 11.674 -4.756 -14.623 1.00 93.31 109 GLY A O 1
ATOM 779 N N . GLU A 1 110 ? 13.242 -5.900 -15.761 1.00 92.38 110 GLU A N 1
ATOM 780 C CA . GLU A 1 110 ? 14.319 -5.726 -14.788 1.00 92.38 110 GLU A CA 1
ATOM 781 C C . GLU A 1 110 ? 14.575 -4.259 -14.415 1.00 92.38 110 GLU A C 1
ATOM 783 O O . GLU A 1 110 ? 14.847 -3.963 -13.254 1.00 92.38 110 GLU A O 1
ATOM 788 N N . ARG A 1 111 ? 14.424 -3.319 -15.359 1.00 91.06 111 ARG A N 1
ATOM 789 C CA . ARG A 1 111 ? 14.604 -1.884 -15.077 1.00 91.06 111 ARG A CA 1
ATOM 790 C C . ARG A 1 111 ? 13.630 -1.386 -14.012 1.00 91.06 111 ARG A C 1
ATOM 792 O O . ARG A 1 111 ? 14.033 -0.623 -13.140 1.00 91.06 111 ARG A O 1
ATOM 799 N N . MET A 1 112 ? 12.378 -1.844 -14.064 1.00 92.81 112 MET A N 1
ATOM 800 C CA . MET A 1 112 ? 11.378 -1.501 -13.054 1.00 92.81 112 MET A CA 1
ATOM 801 C C . MET A 1 112 ? 11.661 -2.202 -11.730 1.00 92.81 112 MET A C 1
ATOM 803 O O . MET A 1 112 ? 11.633 -1.558 -10.687 1.00 92.81 112 MET A O 1
ATOM 807 N N . VAL A 1 113 ? 12.033 -3.484 -11.763 1.00 91.25 113 VAL A N 1
ATOM 808 C CA . VAL A 1 113 ? 12.392 -4.224 -10.544 1.00 91.25 113 VAL A CA 1
ATOM 809 C C . VAL A 1 113 ? 13.555 -3.552 -9.816 1.00 91.25 113 VAL A C 1
ATOM 811 O O . VAL A 1 113 ? 13.430 -3.267 -8.631 1.00 91.25 113 VAL A O 1
ATOM 814 N N . ARG A 1 114 ? 14.653 -3.221 -10.510 1.00 90.25 114 ARG A N 1
ATOM 815 C CA . ARG A 1 114 ? 15.793 -2.509 -9.905 1.00 90.25 114 ARG A CA 1
ATOM 816 C C . ARG A 1 114 ? 15.401 -1.129 -9.381 1.00 90.25 114 ARG A C 1
ATOM 818 O O . ARG A 1 114 ? 15.951 -0.691 -8.378 1.00 90.25 114 ARG A O 1
ATOM 825 N N . ALA A 1 115 ? 14.469 -0.446 -10.049 1.00 88.06 115 ALA A N 1
ATOM 826 C CA . ALA A 1 115 ? 13.994 0.851 -9.592 1.00 88.06 115 ALA A CA 1
ATOM 827 C C . ALA A 1 115 ? 13.213 0.756 -8.274 1.00 88.06 115 ALA A C 1
ATOM 829 O O . ALA A 1 115 ? 13.387 1.624 -7.427 1.00 88.06 115 ALA A O 1
ATOM 830 N N . MET A 1 116 ? 12.410 -0.297 -8.103 1.00 88.88 116 MET A N 1
ATOM 831 C CA . MET A 1 116 ? 11.548 -0.492 -6.934 1.00 88.88 116 MET A CA 1
ATOM 832 C C . MET A 1 116 ? 12.220 -1.224 -5.772 1.00 88.88 116 MET A C 1
ATOM 834 O O . MET A 1 116 ? 11.828 -1.029 -4.626 1.00 88.88 116 MET A O 1
ATOM 838 N N . LEU A 1 117 ? 13.201 -2.092 -6.040 1.00 89.06 117 LEU A N 1
ATOM 839 C CA . LEU A 1 117 ? 13.809 -2.981 -5.042 1.00 89.06 117 LEU A CA 1
ATOM 840 C C . LEU A 1 117 ? 14.265 -2.277 -3.747 1.00 89.06 117 LEU A C 1
ATOM 842 O O . LEU A 1 117 ? 14.078 -2.875 -2.688 1.00 89.06 117 LEU A O 1
ATOM 846 N N . PRO A 1 118 ? 14.808 -1.040 -3.781 1.00 87.44 118 PRO A N 1
ATOM 847 C CA . PRO A 1 118 ? 15.233 -0.355 -2.563 1.00 87.44 118 PRO A CA 1
ATOM 848 C C . PRO A 1 118 ? 14.092 -0.061 -1.581 1.00 87.44 118 PRO A C 1
ATOM 850 O O . PRO A 1 118 ? 14.293 -0.188 -0.380 1.00 87.44 118 PRO A O 1
ATOM 853 N N . HIS A 1 119 ? 12.899 0.305 -2.058 1.00 88.50 119 HIS A N 1
ATOM 854 C CA . HIS A 1 119 ? 11.805 0.784 -1.197 1.00 88.50 119 HIS A CA 1
ATOM 855 C C . HIS A 1 119 ? 10.565 -0.121 -1.213 1.00 88.50 119 HIS A C 1
ATOM 857 O O . HIS A 1 119 ? 9.918 -0.291 -0.182 1.00 88.50 119 HIS A O 1
ATOM 863 N N . GLY A 1 120 ? 10.268 -0.780 -2.334 1.00 87.00 120 GLY A N 1
ATOM 864 C CA . GLY A 1 120 ? 9.053 -1.572 -2.531 1.00 87.00 120 GLY A CA 1
ATOM 865 C C . GLY A 1 120 ? 8.808 -2.647 -1.461 1.00 87.00 120 GLY A C 1
ATOM 866 O O . GLY A 1 120 ? 7.701 -2.710 -0.923 1.00 87.00 120 GLY A O 1
ATOM 867 N N . PRO A 1 121 ? 9.802 -3.474 -1.072 1.00 90.00 121 PRO A N 1
ATOM 868 C CA . PRO A 1 121 ? 9.620 -4.452 0.004 1.00 90.00 121 PRO A CA 1
ATOM 869 C C . PRO A 1 121 ? 9.250 -3.809 1.349 1.00 90.00 121 PRO A C 1
ATOM 871 O O . PRO A 1 121 ? 8.447 -4.364 2.104 1.00 90.00 121 PRO A O 1
ATOM 874 N N . VAL A 1 122 ? 9.812 -2.632 1.638 1.00 91.88 122 VAL A N 1
ATOM 875 C CA . VAL A 1 122 ? 9.577 -1.883 2.879 1.00 91.88 122 VAL A CA 1
ATOM 876 C C . VAL A 1 122 ? 8.164 -1.291 2.888 1.00 91.88 122 VAL A C 1
ATOM 878 O O . VAL A 1 122 ? 7.458 -1.414 3.890 1.00 91.88 122 VAL A O 1
ATOM 881 N N . GLU A 1 123 ? 7.705 -0.741 1.761 1.00 90.50 123 GLU A N 1
ATOM 882 C CA . GLU A 1 123 ? 6.333 -0.238 1.596 1.00 90.50 123 GLU A CA 1
ATOM 883 C C . GLU A 1 123 ? 5.302 -1.360 1.749 1.00 90.50 123 GLU A C 1
ATOM 885 O O . GLU A 1 123 ? 4.347 -1.238 2.520 1.00 90.50 123 GLU A O 1
ATOM 890 N N . VAL A 1 124 ? 5.524 -2.502 1.087 1.00 89.62 124 VAL A N 1
ATOM 891 C CA . VAL A 1 124 ? 4.645 -3.676 1.202 1.00 89.62 124 VAL A CA 1
ATOM 892 C C . VAL A 1 124 ? 4.572 -4.162 2.650 1.00 89.62 124 VAL A C 1
ATOM 894 O O . VAL A 1 124 ? 3.486 -4.502 3.127 1.00 89.62 124 VAL A O 1
ATOM 897 N N . ALA A 1 125 ? 5.692 -4.176 3.376 1.00 90.56 125 ALA A N 1
ATOM 898 C CA . ALA A 1 125 ? 5.706 -4.539 4.789 1.00 90.56 125 ALA A CA 1
ATOM 899 C C . ALA A 1 125 ? 4.894 -3.551 5.646 1.00 90.56 125 ALA A C 1
ATOM 901 O O . ALA A 1 125 ? 4.081 -3.991 6.465 1.00 90.56 125 ALA A O 1
ATOM 902 N N . ALA A 1 126 ? 5.058 -2.242 5.426 1.00 93.00 126 ALA A N 1
ATOM 903 C CA . ALA A 1 126 ? 4.320 -1.199 6.136 1.00 93.00 126 ALA A CA 1
ATOM 904 C C . ALA A 1 126 ? 2.800 -1.343 5.951 1.00 93.00 126 ALA A C 1
ATOM 906 O O . ALA A 1 126 ? 2.049 -1.427 6.929 1.00 93.00 126 ALA A O 1
ATOM 907 N N . TYR A 1 127 ? 2.337 -1.463 4.704 1.00 91.31 127 TYR A N 1
ATOM 908 C CA . TYR A 1 127 ? 0.912 -1.628 4.412 1.00 91.31 127 TYR A CA 1
ATOM 909 C C . TYR A 1 127 ? 0.366 -2.977 4.884 1.00 91.31 127 TYR A C 1
ATOM 911 O O . TYR A 1 127 ? -0.753 -3.047 5.396 1.00 91.31 127 TYR A O 1
ATOM 919 N N . ALA A 1 128 ? 1.145 -4.057 4.781 1.00 91.31 128 ALA A N 1
ATOM 920 C CA . ALA A 1 128 ? 0.726 -5.365 5.272 1.00 91.31 128 ALA A CA 1
ATOM 921 C C . ALA A 1 128 ? 0.537 -5.382 6.797 1.00 91.31 128 ALA A C 1
ATOM 923 O O . ALA A 1 128 ? -0.384 -6.047 7.278 1.00 91.31 128 ALA A O 1
ATOM 924 N N . LEU A 1 129 ? 1.366 -4.657 7.560 1.00 93.19 129 LEU A N 1
ATOM 925 C CA . LEU A 1 129 ? 1.189 -4.491 9.006 1.00 93.19 129 LEU A CA 1
ATOM 926 C C . LEU A 1 129 ? -0.103 -3.735 9.326 1.00 93.19 129 LEU A C 1
ATOM 928 O O . LEU A 1 129 ? -0.897 -4.205 10.144 1.00 93.19 129 LEU A O 1
ATOM 932 N N . ALA A 1 130 ? -0.352 -2.617 8.644 1.00 93.12 130 ALA A N 1
ATOM 933 C CA . ALA A 1 130 ? -1.564 -1.825 8.827 1.00 93.12 130 ALA A CA 1
ATOM 934 C C . ALA A 1 130 ? -2.840 -2.612 8.480 1.00 93.12 130 ALA A C 1
ATOM 936 O O . ALA A 1 130 ? -3.795 -2.636 9.260 1.00 93.12 130 ALA A O 1
ATOM 937 N N . LEU A 1 131 ? -2.840 -3.330 7.352 1.00 91.81 131 LEU A N 1
ATOM 938 C CA . LEU A 1 131 ? -3.950 -4.190 6.940 1.00 91.81 131 LEU A CA 1
ATOM 939 C C . LEU A 1 131 ? -4.151 -5.363 7.903 1.00 91.81 131 LEU A C 1
ATOM 941 O O . LEU A 1 131 ? -5.286 -5.682 8.251 1.00 91.81 131 LEU A O 1
ATOM 945 N N . ALA A 1 132 ? -3.077 -5.996 8.382 1.00 92.31 132 ALA A N 1
ATOM 946 C CA . ALA A 1 132 ? -3.186 -7.062 9.376 1.00 92.31 132 ALA A CA 1
ATOM 947 C C . ALA A 1 132 ? -3.796 -6.545 10.688 1.00 92.31 132 ALA A C 1
ATOM 949 O O . ALA A 1 132 ? -4.680 -7.196 11.256 1.00 92.31 132 ALA A O 1
ATOM 950 N N . LEU A 1 133 ? -3.375 -5.358 11.138 1.00 93.94 133 LEU A N 1
ATOM 951 C CA . LEU A 1 133 ? -3.934 -4.693 12.311 1.00 93.94 133 LEU A CA 1
ATOM 952 C C . LEU A 1 133 ? -5.425 -4.398 12.122 1.00 93.94 133 LEU A C 1
ATOM 954 O O . LEU A 1 133 ? -6.222 -4.696 13.012 1.00 93.94 133 LEU A O 1
ATOM 958 N N . TYR A 1 134 ? -5.812 -3.896 10.947 1.00 93.81 134 TYR A N 1
ATOM 959 C CA . TYR A 1 134 ? -7.207 -3.681 10.575 1.00 93.81 134 TYR A CA 1
ATOM 960 C C . TYR A 1 134 ? -8.032 -4.974 10.611 1.00 93.81 134 TYR A C 1
ATOM 962 O O . TYR A 1 134 ? -9.045 -5.056 11.308 1.00 93.81 134 TYR A O 1
ATOM 970 N N . LEU A 1 135 ? -7.583 -6.021 9.913 1.00 91.88 135 LEU A N 1
ATOM 971 C CA . LEU A 1 135 ? -8.288 -7.304 9.834 1.00 91.88 135 LEU A CA 1
ATOM 972 C C . LEU A 1 135 ? -8.460 -7.967 11.203 1.00 91.88 135 LEU A C 1
ATOM 974 O O . LEU A 1 135 ? -9.466 -8.642 11.438 1.00 91.88 135 LEU A O 1
ATOM 978 N N . GLN A 1 136 ? -7.500 -7.771 12.107 1.00 92.00 136 GLN A N 1
ATOM 979 C CA . GLN A 1 136 ? -7.597 -8.246 13.479 1.00 92.00 136 GLN A CA 1
ATOM 980 C C . GLN A 1 136 ? -8.535 -7.370 14.321 1.00 92.00 136 GLN A C 1
ATOM 982 O O . GLN A 1 136 ? -9.389 -7.896 15.038 1.00 92.00 136 GLN A O 1
ATOM 987 N N . GLY A 1 137 ? -8.386 -6.047 14.233 1.00 90.69 137 GLY A N 1
ATOM 988 C CA . GLY A 1 137 ? -9.142 -5.076 15.020 1.00 90.69 137 GLY A CA 1
ATOM 989 C C . GLY A 1 137 ? -10.606 -4.958 14.614 1.00 90.69 137 GLY A C 1
ATOM 990 O O . GLY A 1 137 ? -11.447 -4.579 15.420 1.00 90.69 137 GLY A O 1
ATOM 991 N N . ARG A 1 138 ? -10.967 -5.356 13.394 1.00 90.12 138 ARG A N 1
ATOM 992 C CA . ARG A 1 138 ? -12.364 -5.317 12.947 1.00 90.12 138 ARG A CA 1
ATOM 993 C C . ARG A 1 138 ? -13.259 -6.407 13.543 1.00 90.12 138 ARG A C 1
ATOM 995 O O . ARG A 1 138 ? -14.467 -6.389 13.314 1.00 90.12 138 ARG A O 1
ATOM 1002 N N . ARG A 1 139 ? -12.662 -7.380 14.241 1.00 88.38 139 ARG A N 1
ATOM 1003 C CA . ARG A 1 139 ? -13.351 -8.520 14.870 1.00 88.38 139 ARG A CA 1
ATOM 1004 C C . ARG A 1 139 ? -13.387 -8.438 16.394 1.00 88.38 139 ARG A C 1
ATOM 1006 O O . ARG A 1 139 ? -14.216 -9.096 17.004 1.00 88.38 139 ARG A O 1
ATOM 1013 N N . ARG A 1 140 ? -12.460 -7.696 17.006 1.00 88.88 140 ARG A N 1
ATOM 1014 C CA . ARG A 1 140 ? -12.325 -7.590 18.463 1.00 88.88 140 ARG A CA 1
ATOM 1015 C C . ARG A 1 140 ? -11.592 -6.313 18.872 1.00 88.88 140 ARG A C 1
ATOM 1017 O O . ARG A 1 140 ? -10.752 -5.828 18.106 1.00 88.88 140 ARG A O 1
ATOM 1024 N N . PRO A 1 141 ? -11.838 -5.799 20.087 1.00 90.94 141 PRO A N 1
ATOM 1025 C CA . PRO A 1 141 ? -11.043 -4.709 20.627 1.00 90.94 141 PRO A CA 1
ATOM 1026 C C . PRO A 1 141 ? -9.569 -5.120 20.744 1.00 90.94 141 PRO A C 1
ATOM 1028 O O . PRO A 1 141 ? -9.237 -6.255 21.092 1.00 90.94 141 PRO A O 1
ATOM 1031 N N . LEU A 1 142 ? -8.677 -4.185 20.431 1.00 92.69 142 LEU A N 1
ATOM 1032 C CA . LEU A 1 142 ? -7.232 -4.340 20.562 1.00 92.69 142 LEU A CA 1
ATOM 1033 C C . LEU A 1 142 ? -6.707 -3.485 21.716 1.00 92.69 142 LEU A C 1
ATOM 1035 O O . LEU A 1 142 ? -7.236 -2.409 22.008 1.00 92.69 142 LEU A O 1
ATOM 1039 N N . ALA A 1 143 ? -5.634 -3.962 22.351 1.00 93.81 143 ALA A N 1
ATOM 1040 C CA . ALA A 1 143 ? -4.904 -3.211 23.365 1.00 93.81 143 ALA A CA 1
ATOM 1041 C C . ALA A 1 143 ? -4.214 -1.982 22.749 1.00 93.81 143 ALA A C 1
ATOM 1043 O O . ALA A 1 143 ? -3.644 -2.067 21.656 1.00 93.81 143 ALA A O 1
ATOM 1044 N N . ALA A 1 144 ? -4.221 -0.859 23.474 1.00 91.56 144 ALA A N 1
ATOM 1045 C CA . ALA A 1 144 ? -3.652 0.408 23.010 1.00 91.56 144 ALA A CA 1
ATOM 1046 C C . ALA A 1 144 ? -2.160 0.293 22.655 1.00 91.56 144 ALA A C 1
ATOM 1048 O O . ALA A 1 144 ? -1.752 0.765 21.600 1.00 91.56 144 ALA A O 1
ATOM 1049 N N . ALA A 1 145 ? -1.372 -0.422 23.466 1.00 92.69 145 ALA A N 1
ATOM 1050 C CA . ALA A 1 145 ? 0.049 -0.652 23.199 1.00 92.69 145 ALA A CA 1
ATOM 1051 C C . ALA A 1 145 ? 0.294 -1.365 21.857 1.00 92.69 145 ALA A C 1
ATOM 1053 O O . ALA A 1 145 ? 1.187 -0.989 21.103 1.00 92.69 145 ALA A O 1
ATOM 1054 N N . ARG A 1 146 ? -0.541 -2.356 21.509 1.00 91.88 146 ARG A N 1
ATOM 1055 C CA . ARG A 1 146 ? -0.434 -3.079 20.231 1.00 91.88 146 ARG A CA 1
ATOM 1056 C C . ARG A 1 146 ? -0.795 -2.188 19.045 1.00 91.88 146 ARG A C 1
ATOM 1058 O O . ARG A 1 146 ? -0.131 -2.264 18.012 1.00 91.88 146 ARG A O 1
ATOM 1065 N N . LEU A 1 147 ? -1.839 -1.370 19.192 1.00 92.12 147 LEU A N 1
ATOM 1066 C CA . LEU A 1 147 ? -2.232 -0.383 18.184 1.00 92.12 147 LEU A CA 1
ATOM 1067 C C . LEU A 1 147 ? -1.087 0.604 17.942 1.00 92.12 147 LEU A C 1
ATOM 1069 O O . LEU A 1 147 ? -0.601 0.698 16.820 1.00 92.12 147 LEU A O 1
ATOM 1073 N N . ALA A 1 148 ? -0.613 1.263 19.002 1.00 93.25 148 ALA A N 1
ATOM 1074 C CA . ALA A 1 148 ? 0.452 2.255 18.930 1.00 93.25 148 ALA A CA 1
ATOM 1075 C C . ALA A 1 148 ? 1.743 1.671 18.343 1.00 93.25 148 ALA A C 1
ATOM 1077 O O . ALA A 1 148 ? 2.281 2.232 17.395 1.00 93.25 148 ALA A O 1
ATOM 1078 N N . GLY A 1 149 ? 2.192 0.510 18.832 1.00 95.00 149 GLY A N 1
ATOM 1079 C CA . GLY A 1 149 ? 3.414 -0.132 18.343 1.00 95.00 149 GLY A CA 1
ATOM 1080 C C . GLY A 1 149 ? 3.343 -0.514 16.862 1.00 95.00 149 GLY A C 1
ATOM 1081 O O . GLY A 1 149 ? 4.283 -0.266 16.115 1.00 95.00 149 GLY A O 1
ATOM 1082 N N . THR A 1 150 ? 2.210 -1.059 16.404 1.00 93.50 150 THR A N 1
ATOM 1083 C CA . THR A 1 150 ? 2.055 -1.462 14.993 1.00 93.50 150 THR A CA 1
ATOM 1084 C C . THR A 1 150 ? 1.925 -0.252 14.065 1.00 93.50 150 THR A C 1
ATOM 1086 O O . THR A 1 150 ? 2.481 -0.258 12.967 1.00 93.50 150 THR A O 1
ATOM 1089 N N . ILE A 1 151 ? 1.218 0.798 14.501 1.00 93.81 151 ILE A N 1
ATOM 1090 C CA . ILE A 1 151 ? 1.111 2.063 13.760 1.00 93.81 151 ILE A CA 1
ATOM 1091 C C . ILE A 1 151 ? 2.489 2.713 13.647 1.00 93.81 151 ILE A C 1
ATOM 1093 O O . ILE A 1 151 ? 2.908 3.035 12.540 1.00 93.81 151 ILE A O 1
ATOM 1097 N N . ALA A 1 152 ? 3.216 2.838 14.760 1.00 95.00 152 ALA A N 1
ATOM 1098 C CA . ALA A 1 152 ? 4.559 3.407 14.782 1.00 95.00 152 ALA A CA 1
ATOM 1099 C C . ALA A 1 152 ? 5.515 2.634 13.865 1.00 95.00 152 ALA A C 1
ATOM 1101 O O . ALA A 1 152 ? 6.212 3.248 13.063 1.00 95.00 152 ALA A O 1
ATOM 1102 N N . ALA A 1 153 ? 5.488 1.298 13.909 1.00 95.00 153 ALA A N 1
ATOM 1103 C CA . ALA A 1 153 ? 6.279 0.464 13.008 1.00 95.00 153 ALA A CA 1
ATOM 1104 C C . ALA A 1 153 ? 5.913 0.693 11.531 1.00 95.00 153 ALA A C 1
ATOM 1106 O O . ALA A 1 153 ? 6.801 0.833 10.696 1.00 95.00 153 ALA A O 1
ATOM 1107 N N . SER A 1 154 ? 4.619 0.781 11.205 1.00 93.94 154 SER A N 1
ATOM 1108 C CA . SER A 1 154 ? 4.161 1.022 9.827 1.00 93.94 154 SER A CA 1
ATOM 1109 C C . SER A 1 154 ? 4.613 2.396 9.318 1.00 93.94 154 SER A C 1
ATOM 1111 O O . SER A 1 154 ? 5.139 2.503 8.216 1.00 93.94 154 SER A O 1
ATOM 1113 N N . VAL A 1 155 ? 4.471 3.441 10.140 1.00 94.25 155 VAL A N 1
ATOM 1114 C CA . VAL A 1 155 ? 4.914 4.806 9.811 1.00 94.25 155 VAL A CA 1
ATOM 1115 C C . VAL A 1 155 ? 6.434 4.873 9.656 1.00 94.25 155 VAL A C 1
ATOM 1117 O O . VAL A 1 155 ? 6.920 5.466 8.696 1.00 94.25 155 VAL A O 1
ATOM 1120 N N . ALA A 1 156 ? 7.188 4.240 10.558 1.00 94.50 156 ALA A N 1
ATOM 1121 C CA . ALA A 1 156 ? 8.646 4.199 10.486 1.00 94.50 156 ALA A CA 1
ATOM 1122 C C . ALA A 1 156 ? 9.129 3.517 9.199 1.00 94.50 156 ALA A C 1
ATOM 1124 O O . ALA A 1 156 ? 10.015 4.040 8.528 1.00 94.50 156 ALA A O 1
ATOM 1125 N N . LEU A 1 157 ? 8.508 2.398 8.813 1.00 93.88 157 LEU A N 1
ATOM 1126 C CA . LEU A 1 157 ? 8.817 1.711 7.558 1.00 93.88 157 LEU A CA 1
ATOM 1127 C C . LEU A 1 157 ? 8.524 2.593 6.336 1.00 93.88 157 LEU A C 1
ATOM 1129 O O . LEU A 1 157 ? 9.364 2.662 5.445 1.00 93.88 157 LEU A O 1
ATOM 1133 N N . LEU A 1 158 ? 7.403 3.324 6.304 1.00 92.19 158 LEU A N 1
ATOM 1134 C CA . LEU A 1 158 ? 7.141 4.286 5.221 1.00 92.19 158 LEU A CA 1
ATOM 1135 C C . LEU A 1 158 ? 8.183 5.409 5.172 1.00 92.19 158 LEU A C 1
ATOM 1137 O O . LEU A 1 158 ? 8.588 5.823 4.088 1.00 92.19 158 LEU A O 1
ATOM 1141 N N . GLY A 1 159 ? 8.644 5.886 6.331 1.00 90.62 159 GLY A N 1
ATOM 1142 C CA . GLY A 1 159 ? 9.734 6.859 6.407 1.00 90.62 159 GLY A CA 1
ATOM 1143 C C . GLY A 1 159 ? 11.031 6.314 5.806 1.00 90.62 159 GLY A C 1
ATOM 1144 O O . GLY A 1 159 ? 11.653 6.971 4.974 1.00 90.62 159 GLY A O 1
ATOM 1145 N N . VAL A 1 160 ? 11.406 5.085 6.170 1.00 91.50 160 VAL A N 1
ATOM 1146 C CA . VAL A 1 160 ? 12.578 4.396 5.608 1.00 91.50 160 VAL A CA 1
ATOM 1147 C C . VAL A 1 160 ? 12.430 4.202 4.098 1.00 91.50 160 VAL A C 1
ATOM 1149 O O . VAL A 1 160 ? 13.362 4.507 3.360 1.00 91.50 160 VAL A O 1
ATOM 1152 N N . ALA A 1 161 ? 11.265 3.760 3.623 1.00 89.38 161 ALA A N 1
ATOM 1153 C CA . ALA A 1 161 ? 10.994 3.590 2.199 1.00 89.38 161 ALA A CA 1
ATOM 1154 C C . ALA A 1 161 ? 11.176 4.895 1.410 1.00 89.38 161 ALA A C 1
ATOM 1156 O O . ALA A 1 161 ? 11.874 4.906 0.400 1.00 89.38 161 ALA A O 1
ATOM 1157 N N . ALA A 1 162 ? 10.631 6.007 1.910 1.00 88.38 162 ALA A N 1
ATOM 1158 C CA . ALA A 1 162 ? 10.753 7.309 1.259 1.00 88.38 162 ALA A CA 1
ATOM 1159 C C . ALA A 1 162 ? 12.210 7.801 1.180 1.00 88.38 162 ALA A C 1
ATOM 1161 O O . ALA A 1 162 ? 12.624 8.388 0.175 1.00 88.38 162 ALA A O 1
ATOM 1162 N N . LEU A 1 163 ? 13.007 7.541 2.222 1.00 89.69 163 LEU A N 1
ATOM 1163 C CA . LEU A 1 163 ? 14.440 7.837 2.217 1.00 89.69 163 LEU A CA 1
ATOM 1164 C C . LEU A 1 163 ? 15.189 6.963 1.203 1.00 89.69 163 LEU A C 1
ATOM 1166 O O . LEU A 1 163 ? 15.995 7.489 0.439 1.00 89.69 163 LEU A O 1
ATOM 1170 N N . LEU A 1 164 ? 14.892 5.661 1.154 1.00 87.12 164 LEU A N 1
ATOM 1171 C CA . LEU A 1 164 ? 15.506 4.718 0.212 1.00 87.12 164 LEU A CA 1
ATOM 1172 C C . LEU A 1 164 ? 15.149 5.023 -1.244 1.00 87.12 164 LEU A C 1
ATOM 1174 O O . LEU A 1 164 ? 15.977 4.832 -2.128 1.00 87.12 164 LEU A O 1
ATOM 1178 N N . GLU A 1 165 ? 13.943 5.511 -1.519 1.00 86.31 165 GLU A N 1
ATOM 1179 C CA . GLU A 1 165 ? 13.560 5.920 -2.872 1.00 86.31 165 GLU A CA 1
ATOM 1180 C C . GLU A 1 165 ? 14.321 7.174 -3.337 1.00 86.31 165 GLU A C 1
ATOM 1182 O O . GLU A 1 165 ? 14.657 7.289 -4.520 1.00 86.31 165 GLU A O 1
ATOM 1187 N N . THR A 1 166 ? 14.618 8.080 -2.399 1.00 83.81 166 THR A N 1
ATOM 1188 C CA . THR A 1 166 ? 15.209 9.401 -2.663 1.00 83.81 166 THR A CA 1
ATOM 1189 C C . THR A 1 166 ? 16.741 9.391 -2.701 1.00 83.81 166 THR A C 1
ATOM 1191 O O . THR A 1 166 ? 17.327 10.109 -3.505 1.00 83.81 166 THR A O 1
ATOM 1194 N N . PHE A 1 167 ? 17.406 8.616 -1.839 1.00 78.56 167 PHE A N 1
ATOM 1195 C CA . PHE A 1 167 ? 18.865 8.662 -1.637 1.00 78.56 167 PHE A CA 1
ATOM 1196 C C . PHE A 1 167 ? 19.582 7.383 -2.105 1.00 78.56 167 PHE A C 1
ATOM 1198 O O . PHE A 1 167 ? 20.473 6.883 -1.418 1.00 78.56 167 PHE A O 1
ATOM 1205 N N . ARG A 1 168 ? 19.178 6.851 -3.263 1.00 69.94 168 ARG A N 1
ATOM 1206 C CA . ARG A 1 168 ? 19.724 5.629 -3.880 1.00 69.94 168 ARG A CA 1
ATOM 1207 C C . ARG A 1 168 ? 20.671 5.891 -5.042 1.00 69.94 168 ARG A C 1
ATOM 1209 O O . ARG A 1 168 ? 20.453 6.892 -5.758 1.00 69.94 168 ARG A O 1
#